Protein AF-A0A800JAH0-F1 (afdb_monomer_lite)

Structure (mmCIF, N/CA/C/O backbone):
data_AF-A0A800JAH0-F1
#
_entry.id   AF-A0A800JAH0-F1
#
loop_
_atom_site.group_PDB
_atom_site.id
_atom_site.type_symbol
_atom_site.label_atom_id
_atom_site.label_alt_id
_atom_site.label_comp_id
_atom_site.label_asym_id
_atom_site.label_entity_id
_atom_site.label_seq_id
_atom_site.pdbx_PDB_ins_code
_atom_site.Cartn_x
_atom_site.Cartn_y
_atom_site.Cartn_z
_atom_site.occupancy
_atom_site.B_iso_or_equiv
_atom_site.auth_seq_id
_atom_site.auth_comp_id
_atom_site.auth_asym_id
_atom_site.auth_atom_id
_atom_site.pdbx_PDB_model_num
ATOM 1 N N . MET A 1 1 ? 8.625 -4.611 8.587 1.00 87.88 1 MET A N 1
ATOM 2 C CA . MET A 1 1 ? 8.246 -5.917 8.036 1.00 87.88 1 MET A CA 1
ATOM 3 C C . MET A 1 1 ? 9.039 -6.120 6.776 1.00 87.88 1 MET A C 1
ATOM 5 O O . MET A 1 1 ? 8.994 -5.264 5.902 1.00 87.88 1 MET A O 1
ATOM 9 N N . GLN A 1 2 ? 9.814 -7.192 6.739 1.00 91.88 2 GLN A N 1
ATOM 10 C CA . GLN A 1 2 ? 10.551 -7.561 5.543 1.00 91.88 2 GLN A CA 1
ATOM 11 C C . GLN A 1 2 ? 9.610 -8.324 4.600 1.00 91.88 2 GLN A C 1
ATOM 13 O O . GLN A 1 2 ? 8.759 -9.074 5.073 1.00 91.88 2 GLN A O 1
ATOM 18 N N . ILE A 1 3 ? 9.743 -8.102 3.297 1.00 95.00 3 ILE A N 1
ATOM 19 C CA . ILE A 1 3 ? 9.036 -8.812 2.233 1.00 95.00 3 ILE A CA 1
ATOM 20 C C . ILE A 1 3 ? 10.103 -9.497 1.371 1.00 95.00 3 ILE A C 1
ATOM 22 O O . ILE A 1 3 ? 10.785 -8.827 0.585 1.00 95.00 3 ILE A O 1
ATOM 26 N N . PRO A 1 4 ? 10.322 -10.807 1.553 1.00 96.88 4 PRO A N 1
ATOM 27 C CA . PRO A 1 4 ? 11.259 -11.563 0.736 1.00 96.88 4 PRO A CA 1
ATOM 28 C C . PRO A 1 4 ? 10.852 -11.571 -0.741 1.00 96.88 4 PRO A C 1
ATOM 30 O O . PRO A 1 4 ? 9.668 -11.619 -1.070 1.00 96.88 4 PRO A O 1
ATOM 33 N N . GLN A 1 5 ? 11.841 -11.601 -1.634 1.00 97.50 5 GLN A N 1
ATOM 34 C CA . GLN A 1 5 ? 11.627 -11.758 -3.072 1.00 97.50 5 GLN A CA 1
ATOM 35 C C . GLN A 1 5 ? 10.748 -12.973 -3.397 1.00 97.50 5 GLN A C 1
ATOM 37 O O . GLN A 1 5 ? 9.852 -12.856 -4.224 1.00 97.50 5 GLN A O 1
ATOM 42 N N . GLU A 1 6 ? 10.949 -14.105 -2.717 1.00 97.69 6 GLU A N 1
ATOM 43 C CA . GLU A 1 6 ? 10.134 -15.314 -2.898 1.00 97.69 6 GLU A CA 1
ATOM 44 C C . GLU A 1 6 ? 8.645 -15.065 -2.600 1.00 97.69 6 GLU A C 1
ATOM 46 O O . GLU A 1 6 ? 7.779 -15.505 -3.353 1.00 97.69 6 GLU A O 1
ATOM 51 N N . THR A 1 7 ? 8.333 -14.307 -1.544 1.00 97.62 7 THR A N 1
ATOM 52 C CA . THR A 1 7 ? 6.957 -13.911 -1.204 1.00 97.62 7 THR A CA 1
ATOM 53 C C . THR A 1 7 ? 6.331 -13.073 -2.318 1.00 97.62 7 THR A C 1
ATOM 55 O O . THR A 1 7 ? 5.183 -13.304 -2.691 1.00 97.62 7 THR A O 1
ATOM 58 N N . ILE A 1 8 ? 7.099 -12.142 -2.894 1.00 97.56 8 ILE A N 1
ATOM 59 C CA . ILE A 1 8 ? 6.653 -11.287 -4.004 1.00 97.56 8 ILE A CA 1
ATOM 60 C C . ILE A 1 8 ? 6.441 -12.107 -5.279 1.00 97.56 8 ILE A C 1
ATOM 62 O O . ILE A 1 8 ? 5.398 -11.986 -5.910 1.00 97.56 8 ILE A O 1
ATOM 66 N N . GLN A 1 9 ? 7.388 -12.976 -5.634 1.00 97.38 9 GLN A N 1
ATOM 67 C CA . GLN A 1 9 ? 7.311 -13.817 -6.835 1.00 97.38 9 GLN A CA 1
ATOM 68 C C . GLN A 1 9 ? 6.135 -14.796 -6.794 1.00 97.38 9 GLN A C 1
ATOM 70 O O . GLN A 1 9 ? 5.550 -15.100 -7.830 1.00 97.38 9 GLN A O 1
ATOM 75 N N . ASN A 1 10 ? 5.773 -15.269 -5.600 1.00 97.56 10 ASN A N 1
ATOM 76 C CA . ASN A 1 10 ? 4.597 -16.112 -5.391 1.00 97.56 10 ASN A CA 1
ATOM 77 C C . ASN A 1 10 ? 3.299 -15.310 -5.198 1.00 97.56 10 ASN A C 1
ATOM 79 O O . ASN A 1 10 ? 2.238 -15.915 -5.052 1.00 97.56 10 ASN A O 1
ATOM 83 N N . CYS A 1 11 ? 3.375 -13.975 -5.181 1.00 96.88 11 CYS A N 1
ATOM 84 C CA . CYS A 1 11 ? 2.270 -13.070 -4.869 1.00 96.88 11 CYS A CA 1
ATOM 85 C C . CYS A 1 11 ? 1.539 -13.444 -3.558 1.00 96.88 11 CYS A C 1
ATOM 87 O O . CYS A 1 11 ? 0.315 -13.372 -3.463 1.00 96.88 11 CYS A O 1
ATOM 89 N N . ASP A 1 12 ? 2.285 -13.889 -2.540 1.00 96.94 12 ASP A N 1
ATOM 90 C CA . ASP A 1 12 ? 1.708 -14.358 -1.276 1.00 96.94 12 ASP A CA 1
ATOM 91 C C . ASP A 1 12 ? 1.509 -13.200 -0.290 1.00 96.94 12 ASP A C 1
ATOM 93 O O . ASP A 1 12 ? 2.422 -12.771 0.416 1.00 96.94 12 ASP A O 1
ATOM 97 N N . THR A 1 13 ? 0.284 -12.689 -0.221 1.00 94.94 13 THR A N 1
ATOM 98 C CA . THR A 1 13 ? -0.115 -11.593 0.673 1.00 94.94 13 THR A CA 1
ATOM 99 C C . THR A 1 13 ? -0.574 -12.069 2.058 1.00 94.94 13 THR A C 1
ATOM 101 O O . THR A 1 13 ? -0.878 -11.244 2.929 1.00 94.94 13 THR A O 1
ATOM 104 N N . SER A 1 14 ? -0.612 -13.386 2.301 1.00 93.38 14 SER A N 1
ATOM 105 C CA . SER A 1 14 ? -1.335 -14.003 3.423 1.00 93.38 14 SER A CA 1
ATOM 106 C C . SER A 1 14 ? -0.890 -13.498 4.797 1.00 93.38 14 SER A C 1
ATOM 108 O O . SER A 1 14 ? -1.731 -13.243 5.662 1.00 93.38 14 SER A O 1
ATOM 110 N N . GLU A 1 15 ? 0.418 -13.323 5.015 1.00 91.56 15 GLU A N 1
ATOM 111 C CA . GLU A 1 15 ? 0.965 -12.818 6.285 1.00 91.56 15 GLU A CA 1
ATOM 112 C C . GLU A 1 15 ? 0.462 -11.398 6.592 1.00 91.56 15 GLU A C 1
ATOM 114 O O . GLU A 1 15 ? 0.064 -11.084 7.718 1.00 91.56 15 GLU A O 1
ATOM 119 N N . TYR A 1 16 ? 0.421 -10.543 5.573 1.00 88.50 16 TYR A N 1
ATOM 120 C CA . TYR A 1 16 ? 0.036 -9.141 5.706 1.00 88.50 16 TYR A CA 1
ATOM 121 C C . TYR A 1 16 ? -1.481 -8.982 5.873 1.00 88.50 16 TYR A C 1
ATOM 123 O O . TYR A 1 16 ? -1.939 -8.135 6.644 1.00 88.50 16 TYR A O 1
ATOM 131 N N . VAL A 1 17 ? -2.272 -9.850 5.238 1.00 87.31 17 VAL A N 1
ATOM 132 C CA . VAL A 1 17 ? -3.721 -9.946 5.483 1.00 87.31 17 VAL A CA 1
ATOM 133 C C . VAL A 1 17 ? -4.016 -10.489 6.880 1.00 87.31 17 VAL A C 1
ATOM 135 O O . VAL A 1 17 ? -4.909 -9.996 7.573 1.00 87.31 17 VAL A O 1
ATOM 138 N N . ALA A 1 18 ? -3.256 -11.480 7.350 1.00 90.94 18 ALA A N 1
ATOM 139 C CA . ALA A 1 18 ? -3.390 -11.971 8.717 1.00 90.94 18 ALA A CA 1
ATOM 140 C C . ALA A 1 18 ? -3.107 -10.854 9.734 1.00 90.94 18 ALA A C 1
ATOM 142 O O . ALA A 1 18 ? -3.852 -10.707 10.709 1.00 90.94 18 ALA A O 1
ATOM 143 N N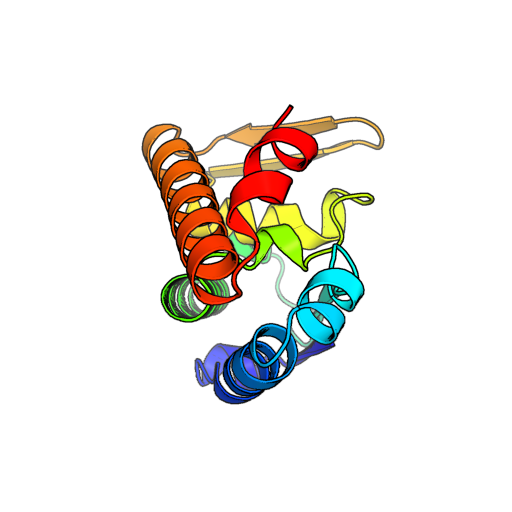 . LEU A 1 19 ? -2.102 -10.012 9.471 1.00 86.81 19 LEU A N 1
ATOM 144 C CA . LEU A 1 19 ? -1.836 -8.823 10.274 1.00 86.81 19 LEU A CA 1
ATOM 145 C C . LEU A 1 19 ? -3.029 -7.854 10.287 1.00 86.81 19 LEU A C 1
ATOM 147 O O . LEU A 1 19 ? -3.394 -7.385 11.366 1.00 86.81 19 LEU A O 1
ATOM 151 N N . LEU A 1 20 ? -3.663 -7.589 9.135 1.00 84.31 20 LEU A N 1
ATOM 152 C CA . LEU A 1 20 ? -4.875 -6.758 9.048 1.00 84.31 20 LEU A CA 1
ATOM 153 C C . LEU A 1 20 ? -5.959 -7.256 9.999 1.00 84.31 20 LEU A C 1
ATOM 155 O O . LEU A 1 20 ? -6.536 -6.465 10.746 1.00 84.31 20 LEU A O 1
ATOM 159 N N . ASN A 1 21 ? -6.217 -8.563 10.007 1.00 86.44 21 ASN A N 1
ATOM 160 C CA . ASN A 1 21 ? -7.238 -9.128 10.882 1.00 86.44 21 ASN A CA 1
ATOM 161 C C . ASN A 1 21 ? -6.912 -8.836 12.347 1.00 86.44 21 ASN A C 1
ATOM 163 O O . ASN A 1 21 ? -7.778 -8.395 13.094 1.00 86.44 21 ASN A O 1
ATOM 167 N N . VAL A 1 22 ? -5.651 -8.995 12.752 1.00 88.25 22 VAL A N 1
ATOM 168 C CA . VAL A 1 22 ? -5.228 -8.718 14.130 1.00 88.25 22 VAL A CA 1
ATOM 169 C C . VAL A 1 22 ? -5.394 -7.240 14.488 1.00 88.25 22 VAL A C 1
ATOM 171 O O . VAL A 1 22 ? -6.010 -6.930 15.508 1.00 88.25 22 VAL A O 1
ATOM 174 N N . ILE A 1 23 ? -4.879 -6.321 13.666 1.00 88.94 23 ILE A N 1
ATOM 175 C CA . ILE A 1 23 ? -4.873 -4.886 14.001 1.00 88.94 23 ILE A CA 1
ATOM 176 C C . ILE A 1 23 ? -6.255 -4.237 13.881 1.00 88.94 23 ILE A C 1
ATOM 178 O O . ILE A 1 23 ? -6.489 -3.193 14.478 1.00 88.94 23 ILE A O 1
ATOM 182 N N . THR A 1 24 ? -7.191 -4.852 13.155 1.00 88.56 24 THR A N 1
ATOM 183 C CA . THR A 1 24 ? -8.561 -4.337 12.992 1.00 88.56 24 THR A CA 1
ATOM 184 C C . THR A 1 24 ? -9.594 -5.002 13.905 1.00 88.56 24 THR A C 1
ATOM 186 O O . THR A 1 24 ? -10.777 -4.677 13.825 1.00 88.56 24 THR A O 1
ATOM 189 N N . ASN A 1 25 ? -9.171 -5.885 14.817 1.00 90.12 25 ASN A N 1
ATOM 190 C CA . ASN A 1 25 ? -10.075 -6.584 15.741 1.00 90.12 25 ASN A CA 1
ATOM 191 C C . ASN A 1 25 ? -10.568 -5.735 16.922 1.00 90.12 25 ASN A C 1
ATOM 193 O O . ASN A 1 25 ? -11.526 -6.120 17.593 1.00 90.12 25 ASN A O 1
ATOM 197 N N . SER A 1 26 ? -9.920 -4.610 17.229 1.00 90.19 26 SER A N 1
ATOM 198 C CA . SER A 1 26 ? -10.334 -3.734 18.327 1.00 90.19 26 SER A CA 1
ATOM 199 C C . SER A 1 26 ? -9.911 -2.289 18.081 1.00 90.19 26 SER A C 1
ATOM 201 O O . SER A 1 26 ? -8.954 -2.041 17.350 1.00 90.19 26 SER A O 1
ATOM 203 N N . ILE A 1 27 ? -10.591 -1.340 18.736 1.00 91.12 27 ILE A N 1
ATOM 204 C CA . ILE A 1 27 ? -10.196 0.079 18.723 1.00 91.12 27 ILE A CA 1
ATOM 205 C C . ILE A 1 27 ? -8.749 0.232 19.201 1.00 91.12 27 ILE A C 1
ATOM 207 O O . ILE A 1 27 ? -7.959 0.907 18.554 1.00 91.12 27 ILE A O 1
ATOM 211 N N . GLN A 1 28 ? -8.386 -0.428 20.304 1.00 91.62 28 GLN A N 1
ATOM 212 C CA . GLN A 1 28 ? -7.052 -0.311 20.888 1.00 91.62 28 GLN A CA 1
ATOM 213 C C . GLN A 1 28 ? -5.966 -0.779 19.911 1.00 91.62 28 GLN A C 1
ATOM 215 O O . GLN A 1 28 ? -5.031 -0.034 19.632 1.00 91.62 28 GLN A O 1
ATOM 220 N N . SER A 1 29 ? -6.102 -1.988 19.357 1.00 92.31 29 SER A N 1
ATOM 221 C CA . SER A 1 29 ? -5.130 -2.536 18.400 1.00 92.31 29 SER A CA 1
ATOM 222 C C . SER A 1 29 ? -5.023 -1.678 17.141 1.00 92.31 29 SER A C 1
ATOM 224 O O . SER A 1 29 ? -3.931 -1.517 16.600 1.00 92.31 29 SER A O 1
ATOM 226 N N . PHE A 1 30 ? -6.145 -1.103 16.706 1.00 91.06 30 PHE A N 1
ATOM 227 C CA . PHE A 1 30 ? -6.192 -0.214 15.559 1.00 91.06 30 PHE A CA 1
ATOM 228 C C . PHE A 1 30 ? -5.423 1.084 15.822 1.00 91.06 30 PHE A C 1
ATOM 230 O O . PHE A 1 30 ? -4.565 1.461 15.030 1.00 91.06 30 PHE A O 1
ATOM 237 N N . GLU A 1 31 ? -5.668 1.743 16.956 1.00 90.69 31 GLU A N 1
ATOM 238 C CA . GLU A 1 31 ? -4.970 2.980 17.316 1.00 90.69 31 GLU A CA 1
ATOM 239 C C . GLU A 1 31 ? -3.472 2.762 17.564 1.00 90.69 31 GLU A C 1
ATOM 241 O O . GLU A 1 31 ? -2.656 3.577 17.136 1.00 90.69 31 GLU A O 1
ATOM 246 N N . GLU A 1 32 ? -3.093 1.643 18.187 1.00 92.44 32 GLU A N 1
ATOM 247 C CA . GLU A 1 32 ? -1.691 1.262 18.398 1.00 92.44 32 GLU A CA 1
ATOM 248 C C . GLU A 1 32 ? -0.940 0.959 17.093 1.00 92.44 32 GLU A C 1
ATOM 250 O O . GLU A 1 32 ? 0.293 0.979 17.074 1.00 92.44 32 GLU A O 1
ATOM 255 N N . ALA A 1 33 ? -1.657 0.648 16.012 1.00 91.69 33 ALA A N 1
ATOM 256 C CA . ALA A 1 33 ? -1.078 0.334 14.712 1.00 91.69 33 ALA A CA 1
ATOM 257 C C . ALA A 1 33 ? -0.777 1.580 13.860 1.00 91.69 33 ALA A C 1
ATOM 259 O O . ALA A 1 33 ? -0.108 1.450 12.833 1.00 91.69 33 ALA A O 1
ATOM 260 N N . TYR A 1 34 ? -1.233 2.771 14.272 1.00 92.12 34 TYR A N 1
ATOM 261 C CA . TYR A 1 34 ? -1.025 4.018 13.532 1.00 92.12 34 TYR A CA 1
ATOM 262 C C . TYR A 1 34 ? 0.461 4.269 13.243 1.00 92.12 34 TYR A C 1
ATOM 264 O O . TYR A 1 34 ? 1.271 4.384 14.164 1.00 92.12 34 TYR A O 1
ATOM 272 N N . GLN A 1 35 ? 0.810 4.353 11.956 1.00 92.06 35 GLN A N 1
ATOM 273 C CA . GLN A 1 35 ? 2.165 4.627 11.454 1.00 92.06 35 GLN A CA 1
ATOM 274 C C . GLN A 1 35 ? 3.294 3.746 12.035 1.00 92.06 35 GLN A C 1
ATOM 276 O O . GLN A 1 35 ? 4.465 4.146 12.068 1.00 92.06 35 GLN A O 1
ATOM 281 N N . LYS A 1 36 ? 2.961 2.534 12.495 1.00 92.12 36 LYS A N 1
ATOM 282 C CA . LYS A 1 36 ? 3.882 1.621 13.189 1.00 92.12 36 LYS A CA 1
ATOM 283 C C . LYS A 1 36 ? 4.726 0.758 12.249 1.00 92.12 36 LYS A C 1
ATOM 285 O O . LYS A 1 36 ? 5.757 0.232 12.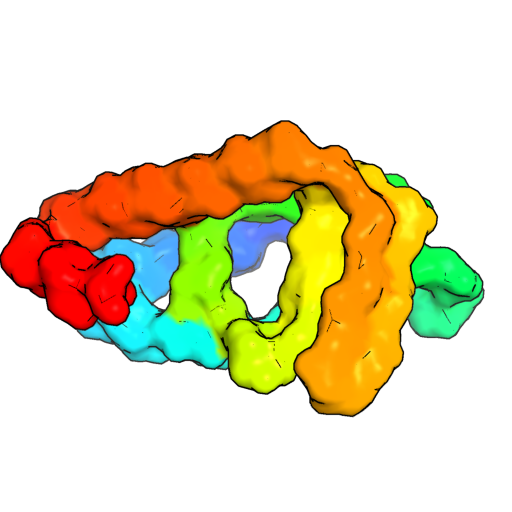668 1.00 92.12 36 LYS A O 1
ATOM 290 N N . TYR A 1 37 ? 4.304 0.581 11.000 1.00 91.31 37 TYR A N 1
ATOM 291 C CA . TYR A 1 37 ? 4.905 -0.398 10.096 1.00 91.31 37 TYR A CA 1
ATOM 292 C C . TYR A 1 37 ? 5.735 0.258 8.996 1.00 91.31 37 TYR A C 1
ATOM 294 O O . TYR A 1 37 ? 5.335 1.234 8.380 1.00 91.31 37 TYR A O 1
ATOM 302 N N . VAL A 1 38 ? 6.889 -0.331 8.711 1.00 91.19 38 VAL A N 1
ATOM 303 C CA . VAL A 1 38 ? 7.718 -0.024 7.540 1.00 91.19 38 VAL A CA 1
ATOM 304 C C . VAL A 1 38 ? 7.817 -1.303 6.723 1.00 91.19 38 VAL A C 1
ATOM 306 O O . VAL A 1 38 ? 8.152 -2.340 7.296 1.00 91.19 38 VAL A O 1
ATOM 309 N N . PHE A 1 39 ? 7.516 -1.261 5.428 1.00 90.94 39 PHE A N 1
ATOM 310 C CA . PHE A 1 39 ? 7.711 -2.396 4.526 1.00 90.94 39 PHE A CA 1
ATOM 311 C C . PHE A 1 39 ? 9.085 -2.298 3.865 1.00 90.94 39 PHE A C 1
ATOM 313 O O . PHE A 1 39 ? 9.458 -1.242 3.365 1.00 90.94 39 PHE A O 1
ATOM 320 N N . LEU A 1 40 ? 9.846 -3.390 3.896 1.00 92.06 40 LEU A N 1
ATOM 321 C CA . LEU A 1 40 ? 11.193 -3.470 3.337 1.00 92.06 40 LEU A CA 1
ATOM 322 C C . LEU A 1 40 ? 11.261 -4.666 2.401 1.00 92.06 40 LEU A C 1
ATOM 324 O O . LEU A 1 40 ? 11.133 -5.797 2.858 1.00 92.06 40 LEU A O 1
ATOM 328 N N . VAL A 1 41 ? 11.468 -4.428 1.114 1.00 94.81 41 VAL A N 1
ATOM 329 C CA . VAL A 1 41 ? 11.682 -5.509 0.149 1.00 94.81 41 VAL A CA 1
ATOM 330 C C . VAL A 1 41 ? 13.132 -5.987 0.236 1.00 94.81 41 VAL A C 1
ATOM 332 O O . VAL A 1 41 ? 14.038 -5.185 0.446 1.00 94.81 41 VAL A O 1
ATOM 335 N N . SER A 1 42 ? 13.358 -7.292 0.101 1.00 95.69 42 SER A N 1
ATOM 336 C CA . SER A 1 42 ? 14.703 -7.887 0.115 1.00 95.69 42 SER A CA 1
ATOM 337 C C . SER A 1 42 ? 14.867 -8.943 -0.969 1.00 95.69 42 SER A C 1
ATOM 339 O O . SER A 1 42 ? 13.910 -9.667 -1.240 1.00 95.69 42 SER A O 1
ATOM 341 N N . GLY A 1 43 ? 16.075 -9.080 -1.525 1.00 96.06 43 GLY A N 1
ATOM 342 C CA . GLY A 1 43 ? 16.392 -10.064 -2.568 1.00 96.06 43 GLY A CA 1
ATOM 343 C C . GLY A 1 43 ? 16.378 -9.505 -3.995 1.00 96.06 43 GLY A C 1
ATOM 344 O O . GLY A 1 43 ? 16.658 -10.241 -4.930 1.00 96.06 43 GLY A O 1
ATOM 345 N N . TYR A 1 44 ? 16.102 -8.210 -4.172 1.00 95.62 44 TYR A N 1
ATOM 346 C CA . TYR A 1 44 ? 16.229 -7.517 -5.464 1.00 95.62 44 TYR A CA 1
ATOM 347 C C . TYR A 1 44 ? 17.488 -6.639 -5.542 1.00 95.62 44 TYR A C 1
ATOM 349 O O . TYR A 1 44 ? 17.578 -5.777 -6.403 1.00 95.62 44 TYR A O 1
ATOM 357 N N . ASP A 1 45 ? 18.466 -6.846 -4.656 1.00 93.81 45 ASP A N 1
ATOM 358 C CA . ASP A 1 45 ? 19.675 -6.015 -4.552 1.00 93.81 45 ASP A CA 1
ATOM 359 C C . ASP A 1 45 ? 20.533 -6.011 -5.838 1.00 93.81 45 ASP A C 1
ATOM 361 O O . ASP A 1 45 ? 21.231 -5.036 -6.113 1.00 93.81 45 ASP A O 1
ATOM 365 N N . ASP A 1 46 ? 20.454 -7.083 -6.637 1.00 95.25 46 ASP A N 1
ATOM 366 C CA . ASP A 1 46 ? 21.139 -7.217 -7.932 1.00 95.25 46 ASP A CA 1
ATOM 367 C C . ASP A 1 46 ? 20.292 -6.724 -9.129 1.00 95.25 46 ASP A C 1
ATOM 369 O O . ASP A 1 46 ? 20.783 -6.685 -10.260 1.00 95.25 46 ASP A O 1
ATOM 373 N N . ASP A 1 47 ? 19.022 -6.354 -8.917 1.00 95.38 47 ASP A N 1
ATOM 374 C CA . ASP A 1 47 ? 18.172 -5.777 -9.961 1.00 95.38 47 ASP A CA 1
ATOM 375 C C . ASP A 1 47 ? 18.439 -4.271 -10.067 1.00 95.38 47 ASP A C 1
ATOM 377 O O . ASP A 1 47 ? 18.342 -3.526 -9.096 1.00 95.38 47 ASP A O 1
ATOM 381 N N . HIS A 1 48 ? 18.792 -3.800 -11.262 1.00 94.00 48 HIS A N 1
ATOM 382 C CA . HIS A 1 48 ? 19.088 -2.383 -11.493 1.00 94.00 48 HIS A CA 1
ATOM 383 C C . HIS A 1 48 ? 17.841 -1.499 -11.588 1.00 94.00 48 HIS A C 1
ATOM 385 O O . HIS A 1 48 ? 17.965 -0.279 -11.694 1.00 94.00 48 HIS A O 1
ATOM 391 N N . ARG A 1 49 ? 16.652 -2.101 -11.639 1.00 94.06 49 ARG A N 1
ATOM 392 C CA . ARG A 1 49 ? 15.384 -1.382 -11.699 1.00 94.06 49 ARG A CA 1
ATOM 393 C C . ARG A 1 49 ? 14.961 -0.947 -10.305 1.00 94.06 49 ARG A C 1
ATOM 395 O O . ARG A 1 49 ? 15.180 -1.646 -9.322 1.00 94.06 49 ARG A O 1
ATOM 402 N N . GLU A 1 50 ? 14.257 0.173 -10.242 1.00 92.31 50 GLU A N 1
ATOM 403 C CA . GLU A 1 50 ? 13.553 0.555 -9.023 1.00 92.31 50 GLU A CA 1
ATOM 404 C C . GLU A 1 50 ? 12.409 -0.426 -8.741 1.00 92.31 50 GLU A C 1
ATOM 406 O O . GLU A 1 50 ? 11.803 -0.967 -9.667 1.00 92.31 50 GLU A O 1
ATOM 411 N N . LEU A 1 51 ? 12.043 -0.608 -7.468 1.00 94.38 51 LEU A N 1
ATOM 412 C CA . LEU A 1 51 ? 10.998 -1.561 -7.062 1.00 94.38 51 LEU A CA 1
ATOM 413 C C . LEU A 1 51 ? 9.686 -1.399 -7.852 1.00 94.38 51 LEU A C 1
ATOM 415 O O . LEU A 1 51 ? 9.085 -2.388 -8.257 1.00 94.38 51 LEU A O 1
ATOM 419 N N . TYR A 1 52 ? 9.264 -0.162 -8.132 1.00 94.00 52 TYR A N 1
ATOM 420 C CA . TYR A 1 52 ? 8.029 0.127 -8.878 1.00 94.00 52 TYR A CA 1
ATOM 421 C C . TYR A 1 52 ? 8.110 -0.166 -10.385 1.00 94.00 52 TYR A C 1
ATOM 423 O O . TYR A 1 52 ? 7.101 -0.096 -11.082 1.00 94.00 52 TYR A O 1
ATOM 431 N N . GLN A 1 53 ? 9.297 -0.486 -10.897 1.00 94.62 53 GLN A N 1
ATOM 432 C CA . GLN A 1 53 ? 9.539 -0.878 -12.286 1.00 94.62 53 GLN A CA 1
ATOM 433 C C . GLN A 1 53 ? 9.630 -2.404 -12.449 1.00 94.62 53 GLN A C 1
ATOM 435 O O . GLN A 1 53 ? 9.709 -2.902 -13.577 1.00 94.62 53 GLN A O 1
ATOM 440 N N . ILE A 1 54 ? 9.647 -3.156 -11.344 1.00 96.69 54 ILE A N 1
ATOM 441 C CA . ILE A 1 54 ? 9.713 -4.618 -11.339 1.00 96.69 54 ILE A CA 1
ATOM 442 C C . ILE A 1 54 ? 8.273 -5.169 -11.387 1.00 96.69 54 ILE A C 1
ATOM 444 O O . ILE A 1 54 ? 7.515 -4.945 -10.441 1.00 96.69 54 ILE A O 1
ATOM 448 N N . PRO A 1 55 ? 7.857 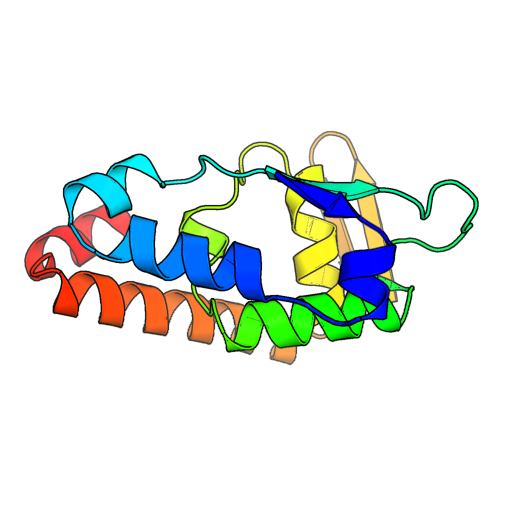-5.873 -12.461 1.00 96.88 55 PRO A N 1
ATOM 449 C CA . PRO A 1 55 ? 6.458 -6.260 -12.666 1.00 96.88 55 PRO A CA 1
ATOM 450 C C . PRO A 1 55 ? 5.844 -7.064 -11.518 1.00 96.88 55 PRO A C 1
ATOM 452 O O . PRO A 1 55 ? 4.735 -6.762 -11.089 1.00 96.88 55 PRO A O 1
ATOM 455 N N . GLU A 1 56 ? 6.570 -8.044 -10.985 1.00 98.00 56 GLU A N 1
ATOM 456 C CA . GLU A 1 56 ? 6.099 -8.884 -9.883 1.00 98.00 56 GLU A CA 1
ATOM 457 C C . GLU A 1 56 ? 5.955 -8.100 -8.567 1.00 98.00 56 GLU A C 1
ATOM 459 O O . GLU A 1 56 ? 5.064 -8.382 -7.768 1.00 98.00 56 GLU A O 1
ATOM 464 N N . VAL A 1 57 ? 6.766 -7.055 -8.358 1.00 97.56 57 VAL A N 1
ATOM 465 C CA . VAL A 1 57 ? 6.610 -6.140 -7.217 1.00 97.56 57 VAL A CA 1
ATOM 466 C C . VAL A 1 57 ? 5.348 -5.296 -7.384 1.00 97.56 57 VAL A C 1
ATOM 468 O O . VAL A 1 57 ? 4.597 -5.120 -6.424 1.00 97.56 57 VAL A O 1
ATOM 471 N N . VAL A 1 58 ? 5.087 -4.792 -8.595 1.00 97.19 58 VAL A N 1
ATOM 472 C CA . VAL A 1 58 ? 3.859 -4.042 -8.899 1.00 97.19 58 VAL A CA 1
ATOM 473 C C . VAL A 1 58 ? 2.632 -4.922 -8.674 1.00 97.19 58 VAL A C 1
ATOM 475 O O . VAL A 1 58 ? 1.720 -4.508 -7.962 1.00 97.19 58 VAL A O 1
ATOM 478 N N . GLU A 1 59 ? 2.634 -6.146 -9.204 1.00 97.94 59 GLU A N 1
ATOM 479 C CA . GLU A 1 59 ? 1.545 -7.112 -9.038 1.00 97.94 59 GLU A CA 1
ATOM 480 C C . GLU A 1 59 ? 1.271 -7.415 -7.561 1.00 97.94 59 GLU A C 1
ATOM 482 O O . GLU A 1 59 ? 0.128 -7.302 -7.108 1.00 97.94 59 GLU A O 1
ATOM 487 N N . PHE A 1 60 ? 2.321 -7.702 -6.789 1.00 97.62 60 PHE A N 1
ATOM 488 C CA . PHE A 1 60 ? 2.211 -7.947 -5.355 1.00 97.62 60 PHE A CA 1
ATOM 489 C C . PHE A 1 60 ? 1.603 -6.752 -4.605 1.00 97.62 60 PHE A C 1
ATOM 491 O O . PHE A 1 60 ? 0.705 -6.923 -3.780 1.00 97.62 60 PHE A O 1
ATOM 498 N N . ILE A 1 61 ? 2.047 -5.523 -4.892 1.00 96.56 61 ILE A N 1
ATOM 499 C CA . ILE A 1 61 ? 1.519 -4.322 -4.228 1.00 96.56 61 ILE A CA 1
ATOM 500 C C . ILE A 1 61 ? 0.075 -4.030 -4.640 1.00 96.56 61 ILE A C 1
ATOM 50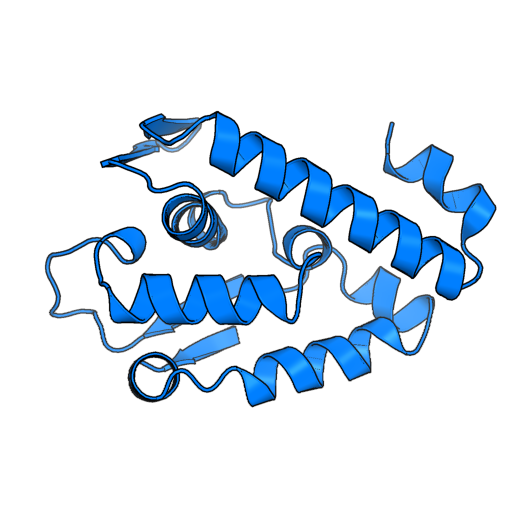2 O O . ILE A 1 61 ? -0.726 -3.626 -3.794 1.00 96.56 61 ILE A O 1
ATOM 506 N N . THR A 1 62 ? -0.293 -4.271 -5.897 1.00 96.44 62 THR A N 1
ATOM 507 C CA . THR A 1 62 ? -1.684 -4.168 -6.354 1.00 96.44 62 THR A CA 1
ATOM 508 C C . THR A 1 62 ? -2.585 -5.178 -5.639 1.00 96.44 62 THR A C 1
ATOM 510 O O . THR A 1 62 ? -3.674 -4.806 -5.183 1.00 96.44 62 THR A O 1
ATOM 513 N N . ALA A 1 63 ? -2.134 -6.427 -5.484 1.00 96.56 63 ALA A N 1
ATOM 514 C CA . ALA A 1 63 ? -2.853 -7.457 -4.737 1.00 96.56 63 ALA A CA 1
ATOM 515 C C . ALA A 1 63 ? -3.002 -7.067 -3.259 1.00 96.56 63 ALA A C 1
ATOM 517 O O . ALA A 1 63 ? -4.120 -6.988 -2.745 1.00 96.56 63 ALA A O 1
ATOM 518 N N . LEU A 1 64 ? -1.896 -6.691 -2.609 1.00 94.00 64 LEU A N 1
ATOM 519 C CA . LEU A 1 64 ? -1.888 -6.268 -1.210 1.00 94.00 64 LEU A CA 1
ATOM 520 C C . LEU A 1 64 ? -2.806 -5.062 -0.967 1.00 94.00 64 LEU A C 1
ATOM 522 O O . LEU A 1 64 ? -3.561 -5.046 0.002 1.00 94.00 64 LEU A O 1
ATOM 526 N N . ASN A 1 65 ? -2.788 -4.056 -1.847 1.00 94.56 65 ASN A N 1
ATOM 527 C CA . ASN A 1 65 ? -3.667 -2.891 -1.742 1.00 94.56 65 ASN A CA 1
ATOM 528 C C . ASN A 1 65 ? -5.150 -3.265 -1.868 1.00 94.56 65 ASN A C 1
ATOM 530 O O . ASN A 1 65 ? -5.983 -2.649 -1.211 1.00 94.56 65 ASN A O 1
ATOM 534 N N . SER A 1 66 ? -5.481 -4.264 -2.686 1.00 93.25 66 SER A N 1
ATOM 535 C CA . SER A 1 66 ? -6.863 -4.722 -2.863 1.00 93.25 66 SER A CA 1
ATOM 536 C C . SER A 1 66 ? -7.406 -5.414 -1.607 1.00 93.25 66 SER A C 1
ATOM 538 O O . SER A 1 66 ? -8.586 -5.275 -1.284 1.00 93.25 66 SER A O 1
ATOM 540 N N . GLU A 1 67 ? -6.546 -6.116 -0.868 1.00 91.12 67 GLU A N 1
ATOM 541 C CA . GLU A 1 67 ? -6.914 -6.837 0.359 1.00 91.12 67 GLU A CA 1
ATOM 542 C C . GLU A 1 67 ? -6.799 -5.980 1.630 1.00 91.12 67 GLU A C 1
ATOM 544 O O . GLU A 1 67 ? -7.570 -6.151 2.577 1.00 91.12 67 GLU A O 1
ATOM 549 N N . LEU A 1 68 ? -5.881 -5.012 1.637 1.00 87.12 68 LEU A N 1
ATOM 550 C CA . LEU A 1 68 ? -5.634 -4.058 2.720 1.00 87.12 68 LEU A CA 1
ATOM 551 C C . LEU A 1 68 ? -5.810 -2.611 2.199 1.00 87.12 68 LEU A C 1
ATOM 553 O O . LEU A 1 68 ? -4.867 -1.820 2.199 1.00 87.12 68 LEU A O 1
ATOM 557 N N . PRO A 1 69 ? -7.018 -2.186 1.780 1.00 88.00 69 PRO A N 1
ATOM 558 C CA . PRO A 1 69 ? -7.219 -0.899 1.110 1.00 88.00 69 PRO A CA 1
ATOM 559 C C . PRO A 1 69 ? -7.335 0.278 2.097 1.00 88.00 69 PRO A C 1
ATOM 561 O O . PRO A 1 69 ? -8.202 1.135 1.952 1.00 88.00 69 PRO A O 1
ATOM 564 N N . PHE A 1 70 ? -6.521 0.271 3.152 1.00 88.69 70 PHE A N 1
ATOM 565 C CA . PHE A 1 70 ? -6.353 1.332 4.156 1.00 88.69 70 PHE A CA 1
ATOM 566 C C . PHE A 1 70 ? -4.954 1.259 4.813 1.00 88.69 70 PHE A C 1
ATOM 568 O O . PHE A 1 70 ? -4.746 1.765 5.920 1.00 88.69 70 PHE A O 1
ATOM 575 N N . TRP A 1 71 ? -3.982 0.614 4.146 1.00 90.62 71 TRP A N 1
ATOM 576 C CA . TRP A 1 71 ? -2.607 0.451 4.636 1.00 90.62 71 TRP A CA 1
ATOM 577 C C . TRP A 1 71 ? -1.919 1.780 4.975 1.00 90.62 71 TRP A C 1
ATOM 579 O O . TRP A 1 71 ? -1.072 1.797 5.870 1.00 90.62 71 TRP A O 1
ATOM 589 N N . LEU A 1 72 ? -2.296 2.889 4.320 1.00 91.31 72 LEU A N 1
ATOM 590 C CA . LEU A 1 72 ? -1.710 4.216 4.561 1.00 91.31 72 LEU A CA 1
ATOM 591 C C . LEU A 1 72 ? -1.830 4.672 6.022 1.00 91.31 72 LEU A C 1
ATOM 593 O O . LEU A 1 72 ? -0.997 5.441 6.490 1.00 91.31 72 LEU A O 1
ATOM 597 N N . TYR A 1 73 ? -2.829 4.187 6.763 1.00 91.12 73 TYR A N 1
ATOM 598 C CA . TYR A 1 73 ? -2.980 4.512 8.182 1.00 91.12 73 TYR A CA 1
ATOM 599 C C . TYR A 1 73 ? -1.904 3.847 9.063 1.00 91.12 73 TYR A C 1
ATOM 601 O O . TYR A 1 73 ? -1.493 4.406 10.080 1.00 91.12 73 TYR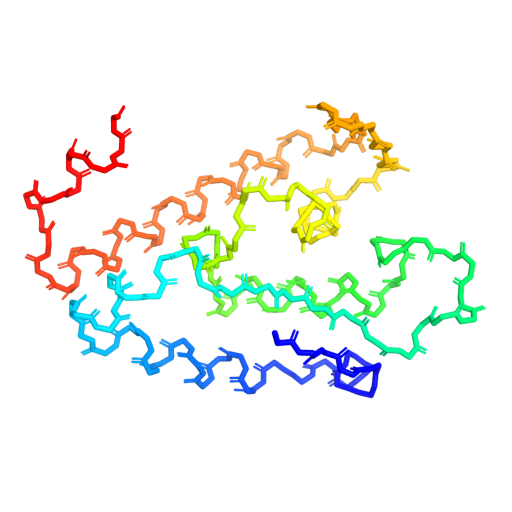 A O 1
ATOM 609 N N . PHE A 1 74 ? -1.432 2.656 8.686 1.00 90.00 74 PHE A N 1
ATOM 610 C CA . PHE A 1 74 ? -0.504 1.865 9.501 1.00 90.00 74 PHE A CA 1
ATOM 611 C C . PHE A 1 74 ? 0.952 2.009 9.074 1.00 90.00 74 PHE A C 1
ATOM 613 O O . PHE A 1 74 ? 1.858 1.757 9.873 1.00 90.00 74 PHE A O 1
ATOM 620 N N . VAL A 1 75 ? 1.192 2.380 7.817 1.00 91.31 75 VAL A N 1
ATOM 621 C CA . VAL A 1 75 ? 2.545 2.576 7.306 1.00 91.31 75 VAL A CA 1
ATOM 622 C C . VAL A 1 75 ? 3.126 3.876 7.844 1.00 91.31 75 VAL A C 1
ATOM 624 O O . VAL A 1 75 ? 2.449 4.895 7.942 1.00 91.31 75 VAL A O 1
ATOM 627 N N . ASN A 1 76 ? 4.396 3.836 8.230 1.00 90.75 76 ASN A N 1
ATOM 628 C CA . ASN A 1 76 ? 5.124 5.005 8.674 1.00 90.75 76 ASN A CA 1
ATOM 629 C C . ASN A 1 76 ? 5.290 5.988 7.510 1.00 90.75 76 ASN A C 1
ATOM 631 O O . ASN A 1 76 ? 5.957 5.681 6.524 1.00 90.75 76 ASN A O 1
ATOM 635 N N . THR A 1 77 ? 4.700 7.174 7.642 1.00 86.75 77 THR A N 1
ATOM 636 C CA . THR A 1 77 ? 4.786 8.228 6.622 1.00 86.75 77 THR A CA 1
ATOM 637 C C . THR A 1 77 ? 5.789 9.324 6.981 1.00 86.75 77 THR A C 1
ATOM 639 O O . THR A 1 77 ? 5.905 10.302 6.244 1.00 86.75 77 THR A O 1
ATOM 642 N N . SER A 1 78 ? 6.488 9.201 8.116 1.00 84.56 78 SER A N 1
ATOM 643 C CA . SER A 1 78 ? 7.478 10.188 8.564 1.00 84.56 78 SER A CA 1
ATOM 644 C C . SER A 1 78 ? 8.712 10.193 7.670 1.00 84.56 78 SER A C 1
ATOM 646 O O . SER A 1 78 ? 9.292 11.250 7.436 1.00 84.56 78 SER A O 1
ATOM 648 N N . ASP A 1 79 ? 9.092 9.026 7.145 1.00 81.69 79 ASP A N 1
ATOM 649 C CA . ASP A 1 79 ? 10.131 8.899 6.130 1.00 81.69 79 ASP A CA 1
ATOM 650 C C . ASP A 1 79 ? 9.515 8.434 4.808 1.00 81.69 79 ASP A C 1
ATOM 652 O O . ASP A 1 79 ? 9.079 7.295 4.620 1.00 81.69 79 ASP A O 1
ATOM 656 N N . LYS A 1 80 ? 9.488 9.389 3.885 1.00 79.62 80 LYS A N 1
ATOM 657 C CA . LYS A 1 80 ? 8.918 9.305 2.545 1.00 79.62 80 LYS A CA 1
ATOM 658 C C . LYS A 1 80 ? 9.499 8.168 1.698 1.00 79.62 80 LYS A C 1
ATOM 660 O O . LYS A 1 80 ? 8.809 7.652 0.817 1.00 79.62 80 LYS A O 1
ATOM 665 N N . ARG A 1 81 ? 10.726 7.730 1.981 1.00 79.81 81 ARG A N 1
ATOM 666 C CA . ARG A 1 81 ? 11.417 6.679 1.218 1.00 79.81 81 ARG A CA 1
ATOM 667 C C . ARG A 1 81 ? 10.795 5.301 1.425 1.00 79.81 81 ARG A C 1
ATOM 669 O O . ARG A 1 81 ? 10.843 4.463 0.532 1.00 79.81 81 ARG A O 1
ATOM 676 N N . PHE A 1 82 ? 10.157 5.067 2.573 1.00 83.38 82 PHE A N 1
ATOM 677 C CA . PHE A 1 82 ? 9.665 3.735 2.930 1.00 83.38 82 PHE A CA 1
ATOM 678 C C . PHE A 1 82 ? 8.345 3.331 2.273 1.00 83.38 82 PHE A C 1
ATOM 680 O O . PHE A 1 82 ? 8.051 2.138 2.225 1.00 83.38 82 PHE A O 1
ATOM 687 N N . PHE A 1 83 ? 7.553 4.282 1.770 1.00 88.56 83 PHE A N 1
ATOM 688 C CA . PHE A 1 83 ? 6.229 3.988 1.201 1.00 88.56 83 PHE A CA 1
ATOM 689 C C . PHE A 1 83 ? 6.008 4.551 -0.207 1.00 88.56 83 PHE A C 1
ATOM 691 O O . PHE A 1 83 ? 5.092 4.117 -0.904 1.00 88.56 83 PHE A O 1
ATOM 698 N N . SER A 1 84 ? 6.830 5.505 -0.650 1.00 90.44 84 SER A N 1
ATOM 699 C CA . SER A 1 84 ? 6.690 6.149 -1.963 1.00 90.44 84 SER A CA 1
ATOM 700 C C . SER A 1 84 ? 6.782 5.170 -3.130 1.00 90.44 84 SER A C 1
ATOM 702 O O . SER A 1 84 ? 6.029 5.312 -4.088 1.00 90.44 84 SER A O 1
ATOM 704 N N . TRP A 1 85 ? 7.623 4.138 -3.028 1.00 91.50 85 TRP A N 1
ATOM 705 C CA . TRP A 1 85 ? 7.704 3.073 -4.030 1.00 91.50 85 TRP A CA 1
ATOM 706 C C . TRP A 1 85 ? 6.386 2.288 -4.153 1.00 91.50 85 TRP A C 1
ATOM 708 O O . TRP A 1 85 ? 5.994 1.934 -5.259 1.00 91.50 85 TRP A O 1
ATOM 718 N N . MET A 1 86 ? 5.647 2.086 -3.054 1.00 94.00 86 MET A N 1
ATOM 719 C CA . MET A 1 86 ? 4.336 1.421 -3.090 1.00 94.00 86 MET A CA 1
ATOM 720 C C . MET A 1 86 ? 3.299 2.294 -3.801 1.00 94.00 86 MET A C 1
ATOM 722 O O . MET A 1 86 ? 2.529 1.802 -4.622 1.00 94.00 86 MET A O 1
ATOM 726 N N . ILE A 1 87 ? 3.296 3.603 -3.521 1.00 93.50 87 ILE A N 1
ATOM 727 C CA . ILE A 1 87 ? 2.439 4.557 -4.240 1.00 93.50 87 ILE A CA 1
ATOM 728 C C . ILE A 1 87 ? 2.802 4.571 -5.726 1.00 93.50 87 ILE A C 1
ATOM 730 O O . ILE A 1 87 ? 1.904 4.547 -6.563 1.00 93.50 87 ILE A O 1
ATOM 734 N N . ALA A 1 88 ? 4.094 4.553 -6.056 1.00 94.38 88 ALA A N 1
ATOM 735 C CA . ALA A 1 88 ? 4.578 4.517 -7.429 1.00 94.38 88 ALA A CA 1
ATOM 736 C C . ALA A 1 88 ? 4.102 3.264 -8.189 1.00 94.38 88 ALA A C 1
ATOM 738 O O . ALA A 1 88 ? 3.646 3.404 -9.325 1.00 94.38 88 ALA A O 1
ATOM 739 N N . CYS A 1 89 ? 4.101 2.082 -7.552 1.00 95.62 89 CYS A N 1
ATOM 740 C CA . CYS A 1 89 ? 3.500 0.867 -8.120 1.00 95.62 89 CYS A CA 1
ATOM 741 C C . CYS A 1 89 ? 2.018 1.078 -8.472 1.00 95.62 89 CYS A C 1
ATOM 743 O O . CYS A 1 89 ? 1.575 0.741 -9.567 1.00 95.62 89 CYS A O 1
ATOM 745 N N . LEU A 1 90 ? 1.245 1.646 -7.541 1.00 95.75 90 LEU A N 1
ATOM 746 C CA . LEU A 1 90 ? -0.212 1.776 -7.665 1.00 95.75 90 LEU A CA 1
ATOM 747 C C . LEU A 1 90 ? -0.640 2.901 -8.615 1.00 95.75 90 LEU A C 1
ATOM 749 O O . LEU A 1 90 ? -1.698 2.817 -9.233 1.00 95.75 90 LEU A O 1
ATOM 753 N N . CYS A 1 91 ? 0.179 3.943 -8.746 1.00 95.06 91 CYS A N 1
ATOM 754 C CA . CYS A 1 91 ? -0.129 5.129 -9.547 1.00 95.06 91 CYS A CA 1
ATOM 755 C C . CYS A 1 91 ? 0.542 5.111 -10.925 1.00 95.06 91 CYS A C 1
ATOM 757 O O . CYS A 1 91 ? 0.585 6.146 -11.588 1.00 95.06 91 CYS A O 1
ATOM 759 N N . GLN A 1 92 ? 1.065 3.959 -11.360 1.00 88.94 92 GLN A N 1
ATOM 760 C CA . GLN A 1 92 ? 1.712 3.791 -12.667 1.00 88.94 92 GLN A CA 1
ATOM 761 C C . GLN A 1 92 ? 2.816 4.837 -12.894 1.00 88.94 92 GLN A C 1
ATOM 763 O O . GLN A 1 92 ? 2.845 5.514 -13.924 1.00 88.94 92 GLN A O 1
ATOM 768 N N . ALA A 1 93 ? 3.681 5.028 -11.895 1.00 85.88 93 ALA A N 1
ATOM 769 C CA . ALA A 1 93 ? 4.719 6.045 -11.972 1.00 85.88 93 ALA A CA 1
ATOM 770 C C . ALA A 1 93 ? 5.694 5.766 -13.125 1.00 85.88 93 ALA A C 1
ATOM 772 O O . ALA A 1 93 ? 6.202 4.655 -13.281 1.00 85.88 93 ALA A O 1
ATOM 773 N N . MET A 1 94 ? 5.981 6.803 -13.909 1.00 80.19 94 MET A N 1
ATOM 774 C CA . MET A 1 94 ? 7.005 6.785 -14.953 1.00 80.19 94 MET A CA 1
ATOM 775 C C . MET A 1 94 ? 8.386 7.112 -14.383 1.00 80.19 94 MET A C 1
ATOM 777 O O . MET A 1 94 ? 9.396 6.610 -14.877 1.00 80.19 94 MET A O 1
ATOM 781 N N . SER A 1 95 ? 8.436 7.937 -13.337 1.00 84.25 95 SER A N 1
ATOM 782 C CA . SER A 1 95 ? 9.660 8.262 -12.613 1.00 84.25 95 SER A CA 1
ATOM 783 C C . SER A 1 95 ? 9.365 8.587 -11.154 1.00 84.25 95 SER A C 1
ATOM 785 O O . SER A 1 95 ? 8.294 9.089 -10.804 1.00 84.25 95 SER A O 1
ATOM 787 N N . LEU A 1 96 ? 10.343 8.293 -10.305 1.00 84.00 96 LEU A N 1
ATOM 788 C CA . LEU A 1 96 ? 10.347 8.625 -8.892 1.00 84.00 96 LEU A CA 1
ATOM 789 C C . LEU A 1 96 ? 11.750 9.117 -8.545 1.00 84.00 96 LEU A C 1
ATOM 791 O O . LEU A 1 96 ? 12.699 8.339 -8.577 1.00 84.00 96 LEU A O 1
ATOM 795 N N . ASP A 1 97 ? 11.864 10.402 -8.245 1.00 80.50 97 ASP A N 1
ATOM 796 C CA . ASP A 1 97 ? 13.086 11.054 -7.784 1.00 80.50 97 ASP A CA 1
ATOM 797 C C . ASP A 1 97 ? 12.849 11.599 -6.373 1.00 80.50 97 ASP A C 1
ATOM 799 O O . ASP A 1 97 ? 11.760 12.084 -6.044 1.00 80.50 97 ASP A O 1
ATOM 803 N N . GLN A 1 98 ? 13.839 11.462 -5.502 1.00 74.56 98 GLN A N 1
ATOM 804 C CA . GLN A 1 98 ? 13.713 11.801 -4.090 1.00 74.56 98 GLN A CA 1
ATOM 805 C C . GLN A 1 98 ? 14.958 12.552 -3.633 1.00 74.56 98 GLN A C 1
ATOM 807 O O . GLN A 1 98 ? 16.070 12.037 -3.731 1.00 74.56 98 GLN A O 1
ATOM 812 N N . ASP A 1 99 ? 14.753 13.749 -3.086 1.00 76.38 99 ASP A N 1
ATOM 813 C CA . ASP A 1 99 ? 15.755 14.471 -2.307 1.00 76.38 99 ASP A CA 1
ATOM 814 C C . ASP A 1 99 ? 15.402 14.425 -0.805 1.00 76.38 99 ASP A C 1
ATOM 816 O O . ASP A 1 99 ? 14.385 13.850 -0.400 1.00 76.38 99 ASP A O 1
ATOM 820 N N . ASP A 1 100 ? 16.255 15.008 0.042 1.00 68.81 100 ASP A N 1
ATOM 821 C CA . ASP A 1 100 ? 16.080 14.979 1.502 1.00 68.81 100 ASP A CA 1
ATOM 822 C C . ASP A 1 100 ? 14.778 15.664 1.983 1.00 68.81 100 ASP A C 1
ATOM 824 O O . ASP A 1 100 ? 14.313 15.400 3.095 1.00 68.81 100 ASP A O 1
ATOM 828 N N . GLU A 1 101 ? 14.153 16.523 1.169 1.00 72.69 101 GLU A N 1
ATOM 829 C CA . GLU A 1 101 ? 12.967 17.303 1.537 1.00 72.69 101 GLU A CA 1
ATOM 830 C C . GLU A 1 101 ? 11.713 16.940 0.720 1.00 72.69 101 GLU A C 1
ATOM 832 O O . GLU A 1 101 ? 10.582 17.052 1.221 1.00 72.69 101 GLU A O 1
ATOM 837 N N . LYS A 1 102 ? 11.867 16.496 -0.530 1.00 76.81 102 LYS A N 1
ATOM 838 C CA . LYS A 1 102 ? 10.806 16.380 -1.535 1.00 76.81 102 LYS A CA 1
ATOM 839 C C . LYS A 1 102 ? 10.919 15.099 -2.354 1.00 76.81 102 LYS A C 1
ATOM 841 O O . LYS A 1 102 ? 11.994 14.641 -2.716 1.00 76.81 102 LYS A O 1
ATOM 846 N N . ILE A 1 103 ? 9.748 14.566 -2.691 1.00 78.75 103 ILE A N 1
ATOM 847 C CA . ILE A 1 103 ? 9.599 13.546 -3.726 1.00 78.75 103 ILE A CA 1
ATOM 848 C C . ILE A 1 103 ? 9.068 14.246 -4.970 1.00 78.75 103 ILE A C 1
ATOM 850 O O . ILE A 1 103 ? 8.049 14.939 -4.897 1.00 78.75 103 ILE A O 1
ATOM 854 N N . TYR A 1 104 ? 9.728 14.021 -6.097 1.00 81.88 104 TYR A N 1
ATOM 855 C CA . TYR A 1 104 ? 9.216 14.325 -7.422 1.00 81.88 104 TYR A CA 1
ATOM 856 C C . TYR A 1 104 ? 8.817 13.008 -8.075 1.00 81.88 104 TYR A C 1
ATOM 858 O O . TYR A 1 104 ? 9.623 12.094 -8.203 1.00 81.88 104 TYR A O 1
ATOM 866 N N . ALA A 1 105 ? 7.556 12.892 -8.464 1.00 84.38 105 ALA A N 1
ATOM 867 C CA . ALA A 1 105 ? 7.064 11.708 -9.141 1.00 84.38 105 ALA A CA 1
ATOM 868 C C . ALA A 1 105 ? 6.257 12.141 -10.358 1.00 84.38 105 ALA A C 1
ATOM 870 O O . ALA A 1 105 ? 5.420 13.040 -10.253 1.00 84.38 105 ALA A O 1
ATOM 871 N N . ASP A 1 106 ? 6.511 11.494 -11.489 1.00 89.06 106 ASP A N 1
ATOM 872 C CA . ASP A 1 106 ? 5.627 11.553 -12.645 1.00 89.06 106 ASP A CA 1
ATOM 873 C C . ASP A 1 106 ? 4.747 10.304 -12.615 1.00 89.06 106 ASP A C 1
ATOM 875 O O . ASP A 1 106 ? 5.254 9.181 -12.659 1.00 89.06 106 ASP A O 1
ATOM 879 N N . PHE A 1 107 ? 3.441 10.488 -12.448 1.00 91.19 107 PHE A N 1
ATOM 880 C CA . PHE A 1 107 ? 2.488 9.407 -12.216 1.00 91.19 107 PHE A CA 1
ATOM 881 C C . PHE A 1 107 ? 1.110 9.741 -12.779 1.00 91.19 107 PHE A C 1
ATOM 883 O O . PHE A 1 107 ? 0.778 10.893 -13.065 1.00 91.19 107 PHE A O 1
ATOM 890 N N . ASN A 1 108 ? 0.274 8.714 -12.896 1.00 92.94 108 ASN A N 1
ATOM 891 C CA . ASN A 1 108 ? -1.114 8.874 -13.289 1.00 92.94 108 ASN A CA 1
ATOM 892 C C . ASN A 1 108 ? -1.916 9.527 -12.147 1.00 92.94 108 ASN A C 1
ATOM 894 O O . ASN A 1 108 ? -2.234 8.887 -11.142 1.00 92.94 108 ASN A O 1
ATOM 898 N N . ALA A 1 109 ? -2.239 10.813 -12.306 1.00 91.62 109 ALA A N 1
ATOM 899 C CA . ALA A 1 109 ? -2.963 11.594 -11.304 1.00 91.62 109 ALA A CA 1
ATOM 900 C C . ALA A 1 109 ? -4.362 11.035 -10.991 1.00 91.62 109 ALA A C 1
ATOM 902 O O . ALA A 1 109 ? -4.792 11.100 -9.839 1.00 91.62 109 ALA A O 1
ATOM 903 N N . ASP A 1 110 ? -5.049 10.450 -11.976 1.00 94.94 110 ASP A N 1
ATOM 904 C CA . ASP A 1 110 ? -6.360 9.831 -11.763 1.00 94.94 110 ASP A CA 1
ATOM 905 C C . ASP A 1 110 ? -6.225 8.587 -10.876 1.00 94.94 110 ASP A C 1
ATOM 907 O O . ASP A 1 110 ? -6.956 8.451 -9.896 1.00 94.94 110 ASP A O 1
ATOM 911 N N . ALA A 1 111 ? -5.222 7.741 -11.142 1.00 93.94 111 ALA A N 1
ATOM 912 C CA . ALA A 1 111 ? -4.930 6.566 -10.317 1.00 93.94 111 ALA A CA 1
ATOM 913 C C . ALA A 1 111 ? -4.543 6.947 -8.877 1.00 93.94 111 ALA A C 1
ATOM 915 O O . ALA A 1 111 ? -4.947 6.284 -7.922 1.00 93.94 111 ALA A O 1
ATOM 916 N N . TYR A 1 112 ? -3.797 8.042 -8.701 1.00 93.25 112 TYR A N 1
ATOM 917 C CA . TYR A 1 112 ? -3.468 8.560 -7.373 1.00 93.25 112 TYR A CA 1
ATOM 918 C C . TYR A 1 112 ? -4.706 9.048 -6.617 1.00 93.25 112 TYR A C 1
ATOM 920 O O . TYR A 1 112 ? -4.896 8.689 -5.456 1.00 93.25 112 TYR A O 1
ATOM 928 N N . ASN A 1 113 ? -5.566 9.840 -7.262 1.00 93.75 113 ASN A N 1
ATOM 929 C CA . ASN A 1 113 ? -6.794 10.323 -6.632 1.00 93.75 113 ASN A CA 1
ATOM 930 C C . ASN A 1 113 ? -7.710 9.153 -6.248 1.00 93.75 113 ASN A C 1
ATOM 932 O O . ASN A 1 113 ? -8.187 9.102 -5.115 1.00 93.75 113 ASN A O 1
ATOM 936 N N . GLU A 1 114 ? -7.876 8.172 -7.138 1.00 94.88 114 GLU A N 1
ATOM 937 C CA . GLU A 1 114 ? -8.642 6.954 -6.862 1.00 94.88 114 GLU A CA 1
ATOM 938 C C . GLU A 1 114 ? -8.059 6.163 -5.680 1.00 94.88 114 GLU A C 1
ATOM 940 O O . GLU A 1 114 ? -8.804 5.707 -4.805 1.00 94.88 114 GLU A O 1
ATOM 945 N N . LEU A 1 115 ? -6.728 6.041 -5.604 1.00 94.88 115 LEU A N 1
ATOM 946 C CA . LEU A 1 115 ? -6.045 5.406 -4.479 1.00 94.88 115 LEU A CA 1
ATOM 947 C C . LEU A 1 115 ? -6.363 6.127 -3.165 1.00 94.88 115 LEU A C 1
ATOM 949 O O . LEU A 1 115 ? -6.780 5.480 -2.203 1.00 94.88 115 LEU A O 1
ATOM 953 N N . ILE A 1 116 ? -6.192 7.450 -3.110 1.00 93.62 116 ILE A N 1
ATOM 954 C CA . ILE A 1 116 ? -6.431 8.236 -1.893 1.00 93.62 116 ILE A CA 1
ATOM 955 C C . ILE A 1 116 ? -7.901 8.174 -1.470 1.00 93.62 116 ILE A C 1
ATOM 957 O O . ILE A 1 116 ? -8.188 7.939 -0.293 1.00 93.62 116 ILE A O 1
ATOM 961 N N . GLU A 1 117 ? -8.836 8.316 -2.409 1.00 94.38 117 GLU A N 1
ATOM 962 C CA . GLU A 1 117 ? -10.269 8.206 -2.130 1.00 94.38 117 GLU A CA 1
ATOM 963 C C . GLU A 1 117 ? -10.635 6.819 -1.595 1.00 94.38 117 GLU A C 1
ATOM 965 O O . GLU A 1 117 ? -11.361 6.700 -0.604 1.00 94.38 117 GLU A O 1
ATOM 970 N N . THR A 1 118 ? -10.104 5.758 -2.201 1.00 94.25 118 THR A N 1
ATOM 971 C CA . THR A 1 118 ? -10.341 4.376 -1.764 1.00 94.25 118 THR A CA 1
ATOM 972 C C . THR A 1 118 ? -9.802 4.139 -0.355 1.00 94.25 118 THR A C 1
ATOM 974 O O . THR A 1 118 ? -10.524 3.621 0.503 1.00 94.25 118 THR A O 1
ATOM 977 N N . GLN A 1 119 ? -8.565 4.568 -0.094 1.00 94.00 119 GLN A N 1
ATOM 978 C CA . GLN A 1 119 ? -7.908 4.449 1.210 1.00 94.00 119 GLN A CA 1
ATOM 979 C C . GLN A 1 119 ? -8.704 5.173 2.297 1.00 94.00 119 GLN A C 1
ATOM 981 O O . GLN A 1 119 ? -9.019 4.596 3.342 1.00 94.00 119 GLN A O 1
ATOM 986 N N . PHE A 1 120 ? -9.108 6.415 2.024 1.00 91.88 120 PHE A N 1
ATOM 987 C CA . PHE A 1 120 ? -9.896 7.221 2.947 1.00 91.88 120 PHE A CA 1
ATOM 988 C C . PHE A 1 120 ? -11.277 6.612 3.218 1.00 91.88 120 PHE A C 1
ATOM 990 O O . PHE A 1 120 ? -11.678 6.446 4.373 1.00 91.88 120 PHE A O 1
ATOM 997 N N . ASN A 1 121 ? -11.999 6.216 2.169 1.00 92.44 121 ASN A N 1
ATOM 998 C CA . ASN A 1 121 ? -13.339 5.649 2.299 1.00 92.44 121 ASN A CA 1
ATOM 999 C C . ASN A 1 121 ? -13.338 4.350 3.111 1.00 92.44 121 ASN A C 1
ATOM 1001 O O . ASN A 1 121 ? -14.227 4.129 3.939 1.00 92.44 121 ASN A O 1
ATOM 1005 N N . ASN A 1 122 ? -12.349 3.481 2.904 1.00 92.12 122 ASN A N 1
ATOM 1006 C CA . ASN A 1 122 ? -12.251 2.231 3.651 1.00 92.12 122 ASN A CA 1
ATOM 1007 C C . ASN A 1 122 ? -11.791 2.449 5.093 1.00 92.12 122 ASN A C 1
ATOM 1009 O O . ASN A 1 122 ? -12.334 1.805 5.994 1.00 92.12 122 ASN A O 1
ATOM 1013 N N . PHE A 1 123 ? -10.897 3.411 5.332 1.00 90.00 123 PHE A N 1
ATOM 1014 C CA . PHE A 1 123 ? -10.556 3.858 6.681 1.00 90.00 123 PHE A CA 1
ATOM 1015 C C . PHE A 1 123 ? -11.800 4.346 7.445 1.00 90.00 123 PHE A C 1
ATOM 1017 O O . PHE A 1 123 ? -12.072 3.875 8.550 1.00 90.00 123 PHE A O 1
ATOM 1024 N N . VAL A 1 124 ? -12.620 5.215 6.845 1.00 90.12 124 VAL A N 1
ATOM 1025 C CA . VAL A 1 124 ? -13.861 5.722 7.463 1.00 90.12 124 VAL A CA 1
ATOM 1026 C C . VAL A 1 124 ? -14.856 4.591 7.751 1.00 90.12 124 VAL A C 1
ATOM 1028 O O . VAL A 1 124 ? -15.434 4.537 8.841 1.00 90.12 124 VAL A O 1
ATOM 1031 N N . LYS A 1 125 ? -15.038 3.648 6.815 1.00 90.31 125 LYS A N 1
ATOM 1032 C CA . LYS A 1 125 ? -15.894 2.464 7.027 1.00 90.31 125 LYS A CA 1
ATOM 1033 C C . LYS A 1 125 ? -15.405 1.614 8.198 1.00 90.31 125 LYS A C 1
ATOM 1035 O O . LYS A 1 125 ? -16.220 1.166 9.003 1.00 90.31 125 LYS A O 1
ATOM 1040 N N . LEU A 1 126 ? -14.096 1.392 8.306 1.00 89.38 126 LEU A N 1
ATOM 1041 C CA . LEU A 1 126 ? -13.511 0.630 9.405 1.00 89.38 126 LEU A CA 1
ATOM 1042 C C . LEU A 1 126 ? -13.712 1.341 10.748 1.00 89.38 126 LEU A C 1
ATOM 1044 O O . LEU A 1 126 ? -14.200 0.725 11.692 1.00 89.38 126 LEU A O 1
ATOM 1048 N N . MET A 1 127 ? -13.434 2.642 10.813 1.00 88.75 127 MET A N 1
ATOM 1049 C CA . MET A 1 127 ? -13.674 3.465 12.004 1.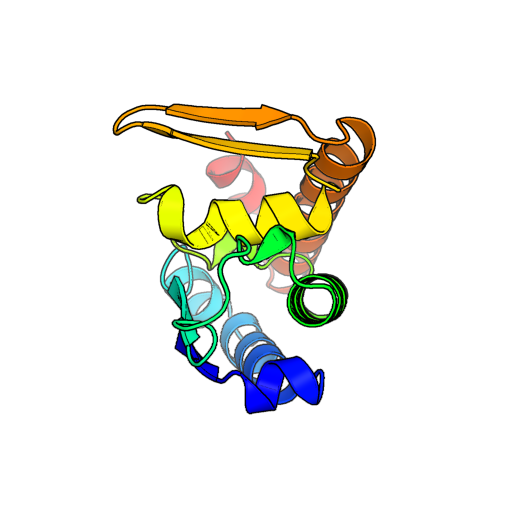00 88.75 127 MET A CA 1
ATOM 1050 C C . MET A 1 127 ? -15.136 3.393 12.460 1.00 88.75 127 MET A C 1
ATOM 1052 O O . MET A 1 127 ? -15.418 3.229 13.647 1.00 88.75 127 MET A O 1
ATOM 1056 N N . SER A 1 128 ? -16.079 3.459 11.517 1.00 89.69 128 SER A N 1
ATOM 1057 C CA . SER A 1 128 ? -17.505 3.302 11.809 1.00 89.69 128 SER A CA 1
ATOM 1058 C C . SER A 1 128 ? -17.829 1.911 12.370 1.00 89.69 128 SER A C 1
ATOM 1060 O O . SER A 1 128 ? -18.509 1.818 13.392 1.00 89.69 128 SER A O 1
ATOM 1062 N N . ARG A 1 129 ? -17.289 0.836 11.772 1.00 89.38 129 ARG A N 1
ATOM 1063 C CA . ARG A 1 129 ? -17.447 -0.548 12.266 1.00 89.38 129 ARG A CA 1
ATOM 1064 C C . ARG A 1 129 ? -16.879 -0.747 13.670 1.00 89.38 129 ARG A C 1
ATOM 1066 O O . ARG A 1 129 ? -17.449 -1.509 14.443 1.00 89.38 129 ARG A O 1
ATOM 1073 N N . LEU A 1 130 ? -15.787 -0.060 13.996 1.00 89.00 130 LEU A N 1
ATOM 1074 C CA . LEU A 1 130 ? -15.170 -0.074 15.322 1.00 89.00 130 LEU A CA 1
ATOM 1075 C C . LEU A 1 130 ? -15.921 0.794 16.348 1.00 89.00 130 LEU A C 1
ATOM 1077 O O . LEU A 1 130 ? -15.527 0.827 17.506 1.00 89.00 130 LEU A O 1
ATOM 1081 N N . GLY A 1 131 ? -16.997 1.489 15.961 1.00 86.75 131 GLY A N 1
ATOM 1082 C CA . GLY A 1 131 ? -17.773 2.348 16.860 1.00 86.75 131 GLY A CA 1
ATOM 1083 C C . GLY A 1 131 ? -17.152 3.729 17.104 1.00 86.75 131 GLY A C 1
ATOM 1084 O O . GLY A 1 131 ? -17.548 4.422 18.036 1.00 86.75 131 GLY A O 1
ATOM 1085 N N . MET A 1 132 ? -16.208 4.166 16.265 1.00 83.31 132 MET A N 1
ATOM 1086 C CA . MET A 1 132 ? -15.441 5.410 16.439 1.00 83.31 132 MET A CA 1
ATOM 1087 C C . MET A 1 132 ? -16.070 6.630 15.738 1.00 83.31 132 MET A C 1
ATOM 1089 O O . MET A 1 132 ? -15.361 7.549 15.327 1.00 83.31 132 MET A O 1
ATOM 1093 N N . GLY A 1 133 ? -17.397 6.655 15.581 1.00 69.12 133 GLY A N 1
ATOM 1094 C CA . GLY A 1 133 ? -18.114 7.640 14.756 1.00 69.12 133 GLY A CA 1
ATOM 1095 C C . GLY A 1 133 ? -17.811 9.113 15.077 1.00 69.12 133 GLY A C 1
ATOM 1096 O O . GLY A 1 133 ? -17.648 9.914 14.161 1.00 69.12 133 GLY A O 1
ATOM 1097 N N . GLU A 1 134 ? -17.665 9.471 16.357 1.00 62.97 134 GLU A N 1
ATOM 1098 C CA . GLU A 1 134 ? -17.355 10.849 16.785 1.00 62.97 134 GLU A CA 1
ATOM 1099 C C . GLU A 1 134 ? -15.867 11.220 16.620 1.00 62.97 134 GLU A C 1
ATOM 1101 O O . GLU A 1 134 ? -15.522 12.391 16.457 1.00 62.97 134 GLU A O 1
ATOM 1106 N N . SER A 1 135 ? -14.964 10.234 16.616 1.00 61.59 135 SER A N 1
ATOM 1107 C CA . SER A 1 135 ? -13.512 10.434 16.483 1.00 61.59 135 SER A CA 1
ATOM 1108 C C . SER A 1 135 ? -13.074 10.722 15.043 1.00 61.59 135 SER A C 1
ATOM 1110 O O . SER A 1 135 ? -12.010 11.307 14.837 1.00 61.59 135 SER A O 1
ATOM 1112 N N . ILE A 1 136 ? -13.894 10.344 14.053 1.00 56.72 136 ILE A N 1
ATOM 1113 C CA . ILE A 1 136 ? -13.624 10.538 12.617 1.00 56.72 136 ILE A CA 1
ATOM 1114 C C . ILE A 1 136 ? -13.421 12.026 12.293 1.00 56.72 136 ILE A C 1
ATOM 1116 O O . ILE A 1 136 ? -12.536 12.368 11.518 1.00 56.72 136 ILE A O 1
ATOM 1120 N N . GLN A 1 137 ? -14.163 12.928 12.943 1.00 49.16 137 GLN A N 1
ATOM 1121 C CA . GLN A 1 137 ? -14.071 14.370 12.682 1.00 49.16 137 GLN A CA 1
ATOM 1122 C C . GLN A 1 137 ? -12.775 15.016 13.201 1.00 49.16 137 GLN A C 1
ATOM 1124 O O . GLN A 1 137 ? -12.375 16.052 12.686 1.00 49.16 137 GLN A O 1
ATOM 1129 N N . LYS A 1 138 ? -12.106 14.427 14.207 1.00 50.66 138 LYS A N 1
ATOM 1130 C CA . LYS A 1 138 ? -10.895 15.007 14.827 1.00 50.66 138 LYS A CA 1
ATOM 1131 C C . LYS A 1 138 ? -9.575 14.557 14.201 1.00 50.66 138 LYS A C 1
ATOM 1133 O O . LYS A 1 138 ? -8.576 15.222 14.429 1.00 50.66 138 LYS A O 1
ATOM 1138 N N . LYS A 1 139 ? -9.545 13.418 13.498 1.00 51.03 139 LYS A N 1
ATOM 1139 C CA . LYS A 1 139 ? -8.320 12.870 12.875 1.00 51.03 139 LYS A CA 1
ATOM 1140 C C . LYS A 1 139 ? -8.207 13.187 11.372 1.00 51.03 139 LYS A C 1
ATOM 1142 O O . LYS A 1 139 ? -7.193 12.859 10.772 1.00 51.03 139 LYS A O 1
ATOM 1147 N N . VAL A 1 140 ? -9.247 13.772 10.771 1.00 45.25 140 VAL A N 1
ATOM 1148 C CA . VAL A 1 140 ? -9.347 14.087 9.327 1.00 45.25 140 VAL A CA 1
ATOM 1149 C C . VAL A 1 140 ? -9.192 15.597 9.040 1.00 45.25 140 VAL A C 1
ATOM 1151 O O . VAL A 1 140 ? -9.100 15.998 7.883 1.00 45.25 140 VAL A O 1
ATOM 1154 N N . LEU A 1 141 ? -9.127 16.427 10.087 1.00 37.16 141 LEU A N 1
ATOM 1155 C CA . LEU A 1 141 ? -8.799 17.860 10.054 1.00 37.16 141 LEU A CA 1
ATOM 1156 C C . LEU A 1 141 ? -7.403 18.083 10.640 1.00 37.16 141 LEU A C 1
ATOM 1158 O O . LEU A 1 141 ? -6.736 19.035 10.184 1.00 37.16 141 LEU A O 1
#

Sequence (141 aa):
MQIPQETIQNCDTSEYVALLNVITNSIQSFEEAYQKYVFLVSGYDDDHRELYQIPEVVEFITALNSELPFWLYFVNTSDKRFFSWMIACLCQAMSLDQDDEKIYADFNADAYNELIETQFNNFVKLMSRLGMGESIQKKVL

Secondary structure (DSSP, 8-state):
-EEEHHHHHTT--HHHHHHHHHHTSSHHHHHHTTT-B--EEES-TT--S-GGGSHHHHHHHHHHHHHSTTGGGTB--SSGGGTHHHHHHHTT-SEEEE-SS-EEEE--HHHHHHHHHHHHHHHHHHHHHTT-TTTHHHH--

pLDDT: mean 88.46, std 10.8, range [37.16, 98.0]

Foldseek 3Di:
DEQEPVCLQVLPCPVVLVVVCQQLVAPVSVVVLFQADFYHYDDCPVPPDDLLVDVSSLSSLVSNCVSVLQCNRRHNPPDVVRCVSSLCSQFVWPDWDDDPPDIDTRGNPVSNVVSVVSNLVVVQVSCVVNVNPVVNVVVVD

Radius of gyration: 15.51 Å; chains: 1; bounding box: 39×34×36 Å